Protein AF-A0A2G9T7D2-F1 (afdb_monomer)

Sequence (73 aa):
MILELIPKEAKDFLGGLTDSDKAVLKDIAKDYAKYKNEEEALAALKEKSPELGAKAEKLHEMVKGKIEALNDE

Secondary structure (DSSP, 8-state):
--GGGS-HHHHHHHHS--HHHHHHHHHHHHGGGT-SSHHHHHHHHHHH-HHHHHHHHHHHHHHHHHHHHHH--

Foldseek 3Di:
DPCVLQDVLNVVLVVPDDPQLVVQVVVLVVCVVVPPDPVVSLVSSCVSPVVSSVSSVVVVVVSVVVVVVVVPD

pLDDT: mean 73.09, std 9.72, range [42.12, 85.06]

Radius of gyration: 12.97 Å; Cα contacts (8 Å, |Δi|>4): 31; chains: 1; bounding box: 28×23×38 Å

Structure (mmCIF, N/CA/C/O backbone):
data_AF-A0A2G9T7D2-F1
#
_entry.id   AF-A0A2G9T7D2-F1
#
loop_
_atom_site.group_PDB
_atom_site.id
_atom_site.type_symbol
_atom_site.label_atom_id
_atom_site.label_alt_id
_atom_site.label_comp_id
_atom_site.label_asym_id
_atom_site.label_entity_id
_atom_site.label_seq_id
_atom_site.pdbx_PDB_ins_co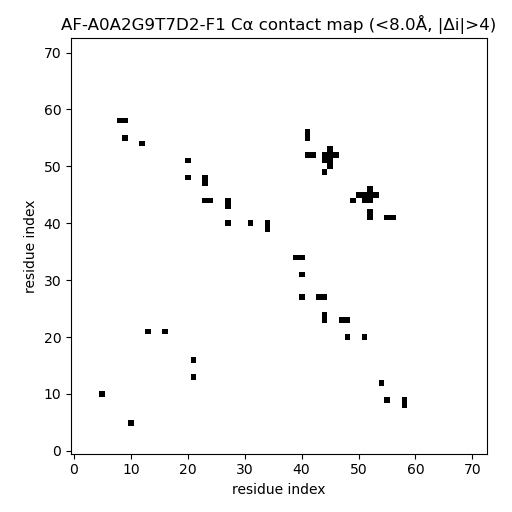de
_atom_site.Cartn_x
_atom_site.Cartn_y
_atom_site.Cartn_z
_atom_site.occupancy
_atom_site.B_iso_or_equiv
_atom_site.auth_seq_id
_atom_site.auth_comp_id
_atom_site.auth_asym_id
_atom_site.auth_atom_id
_atom_site.pdbx_PDB_model_num
ATOM 1 N N . MET A 1 1 ? 18.022 -14.933 -0.319 1.00 42.12 1 MET A N 1
ATOM 2 C CA . MET A 1 1 ? 18.315 -13.765 -1.177 1.00 42.12 1 MET A CA 1
ATOM 3 C C . MET A 1 1 ? 17.023 -13.238 -1.818 1.00 42.12 1 MET A C 1
ATOM 5 O O . MET A 1 1 ? 16.882 -13.292 -3.023 1.00 42.12 1 MET A O 1
ATOM 9 N N . ILE A 1 2 ? 16.043 -12.773 -1.027 1.00 48.78 2 ILE A N 1
ATOM 10 C CA . ILE A 1 2 ? 14.762 -12.215 -1.545 1.00 48.78 2 ILE A CA 1
ATOM 11 C C . ILE A 1 2 ? 14.628 -10.716 -1.203 1.00 48.78 2 ILE A C 1
ATOM 13 O O . ILE A 1 2 ? 13.794 -10.005 -1.744 1.00 48.78 2 ILE A O 1
ATOM 17 N N . LEU A 1 3 ? 15.493 -10.214 -0.312 1.00 46.88 3 LEU A N 1
ATOM 18 C CA . LEU A 1 3 ? 15.499 -8.824 0.153 1.00 46.88 3 LEU A CA 1
ATOM 19 C C . LEU A 1 3 ? 16.194 -7.859 -0.823 1.00 46.88 3 LEU A C 1
ATOM 21 O O . LEU A 1 3 ? 16.013 -6.654 -0.689 1.00 46.88 3 LEU A O 1
ATOM 25 N N . GLU A 1 4 ? 16.974 -8.363 -1.785 1.00 52.16 4 GLU A N 1
ATOM 26 C CA . GLU A 1 4 ? 17.679 -7.539 -2.786 1.00 52.16 4 GLU A CA 1
ATOM 27 C C . GLU A 1 4 ? 16.748 -6.990 -3.873 1.00 52.16 4 GLU A C 1
ATOM 29 O O . GLU A 1 4 ? 17.065 -5.990 -4.509 1.00 52.16 4 GLU A O 1
ATOM 34 N N . LEU A 1 5 ? 15.571 -7.598 -4.038 1.00 57.88 5 LEU A N 1
ATOM 35 C CA . LEU A 1 5 ? 14.532 -7.147 -4.965 1.00 57.88 5 LEU A CA 1
ATOM 36 C C . LEU A 1 5 ? 13.557 -6.152 -4.334 1.00 57.88 5 LEU A C 1
ATOM 38 O O . LEU A 1 5 ? 12.703 -5.624 -5.038 1.00 57.88 5 LEU A O 1
ATOM 42 N N . ILE A 1 6 ? 13.669 -5.879 -3.029 1.00 58.84 6 ILE A N 1
ATOM 43 C CA . ILE A 1 6 ? 12.839 -4.863 -2.383 1.00 58.84 6 ILE A CA 1
ATOM 44 C C . ILE A 1 6 ? 13.487 -3.496 -2.641 1.00 58.84 6 ILE A C 1
ATOM 46 O O . ILE A 1 6 ? 14.542 -3.209 -2.063 1.00 58.84 6 ILE A O 1
ATOM 50 N N . PRO A 1 7 ? 12.893 -2.631 -3.486 1.00 66.56 7 PRO A N 1
ATOM 51 C CA . PRO A 1 7 ? 13.435 -1.303 -3.747 1.00 66.56 7 PRO A CA 1
ATOM 52 C C . PRO A 1 7 ? 13.559 -0.500 -2.447 1.00 66.56 7 PRO A C 1
ATOM 54 O O . PRO A 1 7 ? 12.700 -0.575 -1.564 1.00 66.56 7 PRO A O 1
ATOM 57 N N . LYS A 1 8 ? 14.630 0.299 -2.327 1.00 71.50 8 LYS A N 1
ATOM 58 C CA . LYS A 1 8 ? 14.880 1.159 -1.152 1.00 71.50 8 LYS A CA 1
ATOM 59 C C . LYS A 1 8 ? 13.664 2.007 -0.786 1.00 71.50 8 LYS A C 1
ATOM 61 O O . LYS A 1 8 ? 13.396 2.175 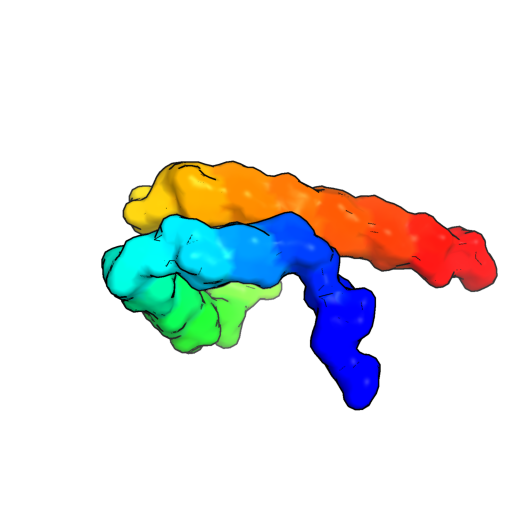0.396 1.00 71.50 8 LYS A O 1
ATOM 66 N N . GLU A 1 9 ? 12.911 2.465 -1.782 1.00 68.25 9 GLU A N 1
ATOM 67 C CA . GLU A 1 9 ? 11.667 3.217 -1.604 1.00 68.25 9 GLU A CA 1
ATOM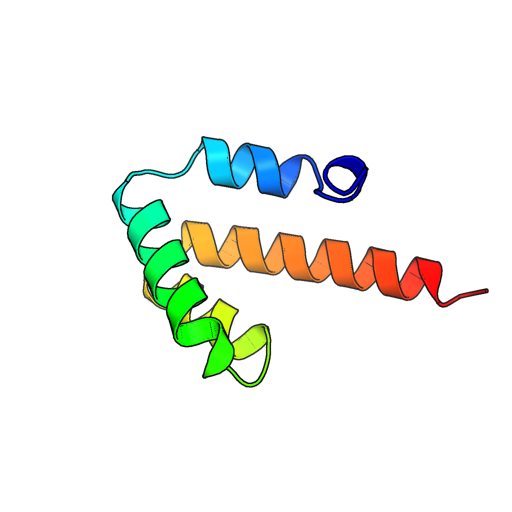 68 C C . GLU A 1 9 ? 10.606 2.458 -0.799 1.00 68.25 9 GLU A C 1
ATOM 70 O O . GLU A 1 9 ? 9.988 3.055 0.076 1.00 68.25 9 GLU A O 1
ATOM 75 N N . ALA A 1 10 ? 10.445 1.145 -0.992 1.00 70.25 10 ALA A N 1
ATOM 76 C CA . ALA A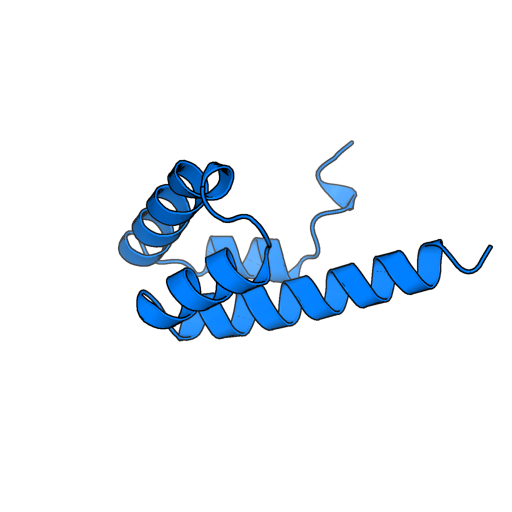 1 10 ? 9.526 0.332 -0.189 1.00 70.25 10 ALA A CA 1
ATOM 77 C C . ALA A 1 10 ? 10.004 0.186 1.261 1.00 70.25 10 ALA A C 1
ATOM 79 O O . ALA A 1 10 ? 9.212 0.135 2.200 1.00 70.25 10 ALA A O 1
ATOM 80 N N . LYS A 1 11 ? 11.322 0.100 1.450 1.00 71.06 11 LYS A N 1
ATOM 81 C CA . LYS A 1 11 ? 11.930 -0.085 2.769 1.00 71.06 11 LYS A CA 1
ATOM 82 C C . LYS A 1 11 ? 11.874 1.199 3.596 1.00 71.06 11 LYS A C 1
ATOM 84 O O . LYS A 1 11 ? 11.541 1.148 4.775 1.00 71.06 11 LYS A O 1
ATOM 89 N N . ASP A 1 12 ? 12.157 2.332 2.962 1.00 76.62 12 ASP A N 1
ATOM 90 C CA . ASP A 1 12 ? 12.007 3.667 3.540 1.00 76.62 12 ASP A CA 1
ATOM 91 C C . ASP A 1 12 ? 10.537 3.974 3.835 1.00 76.62 12 ASP A C 1
ATOM 93 O O . ASP A 1 12 ? 10.197 4.455 4.912 1.00 76.62 12 ASP A O 1
ATOM 97 N N . PHE A 1 13 ? 9.649 3.570 2.923 1.00 73.50 13 PHE A N 1
ATOM 98 C CA . PHE A 1 13 ? 8.215 3.640 3.128 1.00 73.50 13 PHE A CA 1
ATOM 99 C C . PHE A 1 13 ? 7.786 2.926 4.401 1.00 73.50 13 PHE A C 1
ATOM 101 O O . PHE A 1 13 ? 7.273 3.601 5.280 1.00 73.50 13 PHE A O 1
ATOM 108 N N . LEU A 1 14 ? 8.077 1.625 4.536 1.00 69.31 14 LEU A N 1
ATOM 109 C CA . LEU A 1 14 ? 7.776 0.832 5.737 1.00 69.31 14 LEU A CA 1
ATOM 110 C C . LEU A 1 14 ? 8.430 1.398 7.011 1.00 69.31 14 LEU A C 1
ATOM 112 O O . LEU A 1 14 ? 7.873 1.251 8.101 1.00 69.31 14 LEU A O 1
ATOM 116 N N . GLY A 1 15 ? 9.600 2.031 6.878 1.00 73.25 15 GLY A N 1
ATOM 117 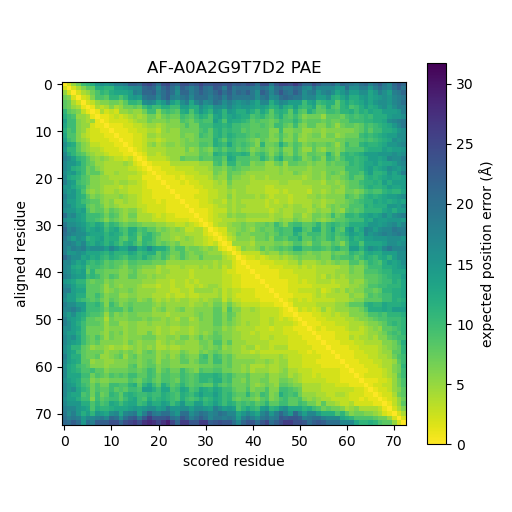C CA . GLY A 1 15 ? 10.315 2.689 7.971 1.00 73.25 15 GLY A CA 1
ATOM 118 C C . GLY A 1 15 ? 9.661 3.989 8.447 1.00 73.25 15 GLY A C 1
ATOM 119 O O . GLY A 1 15 ? 9.713 4.281 9.638 1.00 73.25 15 GLY A O 1
ATOM 120 N N . GLY A 1 16 ? 9.013 4.731 7.546 1.00 74.12 16 GLY A N 1
ATOM 121 C CA . GLY A 1 16 ? 8.299 5.975 7.845 1.00 74.12 16 GLY A CA 1
ATOM 122 C C . GLY A 1 16 ? 6.853 5.792 8.313 1.00 74.12 16 GLY A C 1
ATOM 123 O O . GLY A 1 16 ? 6.192 6.781 8.616 1.00 74.12 16 GLY A O 1
ATOM 124 N N . LEU A 1 17 ? 6.345 4.557 8.366 1.00 75.88 17 LEU A N 1
ATOM 125 C CA . LEU A 1 17 ? 4.950 4.292 8.719 1.00 75.88 17 LEU A CA 1
ATOM 126 C C . LEU A 1 17 ? 4.692 4.386 10.211 1.00 75.88 17 LEU A C 1
ATOM 128 O O . LEU A 1 17 ? 5.375 3.742 11.021 1.00 75.88 17 LEU A O 1
ATOM 132 N N . THR A 1 18 ? 3.614 5.086 10.547 1.00 80.50 18 THR A N 1
ATOM 133 C CA . THR A 1 18 ? 3.060 5.086 11.896 1.00 80.50 18 THR A CA 1
ATOM 134 C C . THR A 1 18 ? 2.375 3.753 12.205 1.00 80.50 18 THR A C 1
ATOM 136 O O . THR A 1 18 ? 2.111 2.931 11.321 1.00 80.50 18 THR A O 1
ATOM 139 N N . ASP A 1 19 ? 2.073 3.501 13.476 1.00 82.56 19 ASP A N 1
ATOM 140 C CA . ASP A 1 19 ? 1.364 2.287 13.888 1.00 82.56 19 ASP A CA 1
ATOM 141 C C . ASP A 1 19 ? -0.016 2.146 13.221 1.00 82.56 19 ASP A C 1
ATOM 143 O O . ASP A 1 19 ? -0.420 1.028 12.893 1.00 82.56 19 ASP A O 1
ATOM 147 N N . SER A 1 20 ? -0.695 3.264 12.929 1.00 80.12 20 SER A N 1
ATOM 148 C CA . SER A 1 20 ? -1.947 3.274 12.156 1.00 80.12 20 SER A CA 1
ATOM 149 C C . SER A 1 20 ? -1.736 2.811 10.718 1.00 80.12 20 SER A C 1
ATOM 151 O O . SER A 1 20 ? -2.461 1.938 10.243 1.00 80.12 20 SER A O 1
ATOM 153 N N . ASP A 1 21 ? -0.712 3.321 10.036 1.00 81.12 21 ASP A N 1
ATOM 154 C CA . ASP A 1 21 ? -0.391 2.918 8.663 1.00 81.12 21 ASP A CA 1
ATOM 155 C C . ASP A 1 21 ? -0.030 1.428 8.581 1.00 81.12 21 ASP A C 1
ATOM 157 O O . ASP A 1 21 ? -0.468 0.704 7.684 1.00 81.12 21 ASP A O 1
ATOM 161 N N . LYS A 1 22 ? 0.720 0.924 9.569 1.00 81.75 22 LYS A N 1
ATOM 162 C CA . LYS A 1 22 ? 1.036 -0.508 9.678 1.00 81.75 22 LYS A CA 1
ATOM 163 C C . LYS A 1 22 ? -0.214 -1.353 9.910 1.00 81.75 22 LYS A C 1
ATOM 165 O O . LYS A 1 22 ? -0.288 -2.464 9.383 1.00 81.75 22 LYS A O 1
ATOM 170 N N . ALA A 1 23 ? -1.179 -0.858 10.687 1.00 85.06 23 ALA A N 1
ATOM 171 C CA . ALA A 1 23 ? -2.456 -1.533 10.891 1.00 85.06 23 ALA A CA 1
ATOM 172 C C . ALA A 1 23 ? -3.265 -1.592 9.589 1.00 85.06 23 ALA A C 1
ATOM 174 O O . ALA A 1 23 ? -3.731 -2.670 9.229 1.00 85.06 23 ALA A O 1
ATOM 175 N N . VAL A 1 24 ? -3.341 -0.483 8.846 1.00 82.19 24 VAL A N 1
ATOM 176 C CA . VAL A 1 24 ? -3.989 -0.401 7.526 1.00 82.19 24 VAL A CA 1
ATOM 177 C C . VAL A 1 24 ? -3.351 -1.372 6.530 1.00 82.19 24 VAL A C 1
ATOM 179 O O . VAL A 1 24 ? -4.062 -2.157 5.907 1.00 82.19 24 VAL A O 1
ATOM 182 N N . LEU A 1 25 ? -2.018 -1.397 6.428 1.00 77.94 25 LEU A N 1
ATOM 183 C CA . LEU A 1 25 ? -1.306 -2.355 5.576 1.00 77.94 25 LEU A CA 1
ATOM 184 C C . LEU A 1 25 ? -1.565 -3.803 5.983 1.00 77.94 25 LEU A C 1
ATOM 186 O O . LEU A 1 25 ? -1.719 -4.649 5.114 1.00 77.94 25 LEU A O 1
ATOM 190 N N . LYS A 1 26 ? -1.615 -4.111 7.285 1.00 81.06 26 LYS A N 1
ATOM 191 C CA . LYS A 1 26 ? -1.936 -5.464 7.768 1.00 81.06 26 LYS A CA 1
ATOM 192 C C . LYS A 1 26 ? -3.368 -5.872 7.446 1.00 81.06 26 LYS A C 1
ATOM 194 O O . LYS A 1 26 ? -3.599 -7.039 7.147 1.00 81.06 26 LYS A O 1
ATOM 199 N N . ASP A 1 27 ? -4.303 -4.939 7.560 1.00 83.25 27 ASP A N 1
ATOM 200 C CA . ASP A 1 27 ? -5.719 -5.138 7.256 1.00 83.25 27 ASP A CA 1
ATOM 201 C C . ASP A 1 27 ? -5.890 -5.433 5.761 1.00 83.25 27 ASP A C 1
ATOM 203 O O . ASP A 1 27 ? -6.406 -6.477 5.377 1.00 83.25 27 ASP A O 1
ATOM 207 N N . ILE A 1 28 ? -5.289 -4.594 4.915 1.00 79.00 28 ILE A N 1
ATOM 208 C CA . ILE A 1 28 ? -5.303 -4.765 3.462 1.00 79.00 28 ILE A CA 1
ATOM 209 C C . ILE A 1 28 ? -4.516 -6.005 3.041 1.00 79.00 28 ILE A C 1
ATOM 211 O O . ILE A 1 28 ? -4.968 -6.704 2.152 1.00 79.00 28 ILE A O 1
ATOM 215 N N . ALA A 1 29 ? -3.397 -6.342 3.690 1.00 73.94 29 ALA A N 1
ATOM 216 C CA . ALA A 1 29 ? -2.641 -7.569 3.422 1.00 73.94 29 ALA A CA 1
ATOM 217 C C . ALA A 1 29 ? -3.427 -8.840 3.789 1.00 73.94 29 ALA A C 1
ATOM 219 O O . ALA A 1 29 ? -3.312 -9.855 3.106 1.00 73.94 29 ALA A O 1
ATOM 220 N N . LYS A 1 30 ? -4.236 -8.801 4.857 1.00 80.25 30 LYS A N 1
ATOM 221 C CA . LYS A 1 30 ? -5.148 -9.901 5.215 1.00 80.25 30 LYS A CA 1
ATOM 222 C C . LYS A 1 30 ? -6.264 -10.060 4.191 1.00 80.25 30 LYS A C 1
ATOM 224 O O . LYS A 1 30 ? -6.591 -11.186 3.823 1.00 80.25 30 LYS A O 1
ATOM 229 N N . ASP A 1 31 ? -6.812 -8.946 3.722 1.00 77.88 31 ASP A N 1
ATOM 230 C CA . ASP A 1 31 ? -7.818 -8.918 2.663 1.00 77.88 31 ASP A CA 1
ATOM 231 C C . ASP A 1 31 ? -7.207 -8.953 1.252 1.00 77.88 31 ASP A C 1
ATOM 233 O O . ASP A 1 31 ? -7.939 -9.004 0.272 1.00 77.88 31 ASP A O 1
ATOM 237 N N . TYR A 1 32 ? -5.880 -9.041 1.120 1.00 66.81 32 TYR A N 1
ATOM 238 C CA . TYR A 1 32 ? -5.187 -9.086 -0.172 1.00 66.81 32 TYR A CA 1
ATOM 239 C C . TYR A 1 32 ? -5.554 -10.313 -0.987 1.00 66.81 32 TYR A C 1
ATOM 241 O O . TYR A 1 32 ? -5.616 -10.251 -2.204 1.00 66.81 32 TYR A O 1
ATOM 249 N N . ALA A 1 33 ? -5.899 -11.410 -0.314 1.00 67.31 33 ALA A N 1
ATOM 250 C CA . ALA A 1 33 ? -6.467 -12.584 -0.964 1.00 67.31 33 ALA A CA 1
ATOM 251 C C . ALA A 1 33 ? -7.890 -12.354 -1.519 1.00 67.31 33 ALA A C 1
ATOM 253 O O . ALA A 1 33 ? -8.343 -13.130 -2.358 1.00 67.31 33 ALA A O 1
ATOM 254 N N . LYS A 1 34 ? -8.614 -11.328 -1.044 1.00 73.12 34 LYS A N 1
ATOM 255 C CA . LYS A 1 34 ? -9.912 -10.901 -1.594 1.00 73.12 34 LYS A CA 1
ATOM 256 C C . LYS A 1 34 ? -9.755 -9.885 -2.718 1.00 73.12 34 LYS A C 1
ATOM 258 O O . LYS A 1 34 ? -10.595 -9.869 -3.616 1.00 73.12 34 LYS A O 1
ATOM 263 N N . TYR A 1 35 ? -8.710 -9.060 -2.680 1.00 71.81 35 TYR A N 1
ATOM 264 C CA . TYR A 1 35 ? -8.412 -8.143 -3.773 1.00 71.81 35 TYR A CA 1
ATOM 265 C C . TYR A 1 35 ? -7.952 -8.951 -4.986 1.00 71.81 35 TYR A C 1
ATOM 267 O O . TYR A 1 35 ? -6.929 -9.630 -4.966 1.00 71.81 35 TYR A O 1
ATOM 275 N N . LYS A 1 36 ? -8.748 -8.904 -6.058 1.00 64.88 36 LYS A N 1
ATOM 276 C CA . LYS A 1 36 ? -8.455 -9.638 -7.298 1.00 64.88 36 LYS A CA 1
ATOM 277 C C . LYS A 1 36 ? -7.198 -9.135 -7.996 1.00 64.88 36 LYS A C 1
ATOM 279 O O . LYS A 1 36 ? -6.575 -9.905 -8.713 1.00 64.88 36 LYS A O 1
ATOM 284 N N . ASN A 1 37 ? -6.880 -7.856 -7.816 1.00 69.94 37 ASN A N 1
ATOM 285 C CA . ASN A 1 37 ? -5.775 -7.178 -8.472 1.00 69.94 37 ASN A CA 1
ATOM 286 C C . ASN A 1 37 ? -5.150 -6.150 -7.528 1.00 69.94 37 ASN A C 1
ATOM 288 O O . ASN A 1 37 ? -5.815 -5.620 -6.633 1.00 69.94 37 ASN A O 1
ATOM 292 N N . GLU A 1 38 ? -3.888 -5.829 -7.797 1.00 69.44 38 GLU A N 1
ATOM 293 C CA . GLU A 1 38 ? -3.121 -4.816 -7.071 1.00 69.44 38 GLU A CA 1
ATOM 294 C C . GLU A 1 38 ? -3.821 -3.454 -7.038 1.00 69.44 38 GLU A C 1
ATOM 296 O O . GLU A 1 38 ? -3.770 -2.800 -6.005 1.00 69.44 38 GLU A O 1
ATOM 301 N N . GLU A 1 39 ? -4.548 -3.069 -8.093 1.00 77.94 39 GLU A N 1
ATOM 302 C CA . GLU A 1 39 ? -5.306 -1.808 -8.157 1.00 77.94 39 GLU A CA 1
ATOM 303 C C . GLU A 1 39 ? -6.397 -1.684 -7.081 1.00 77.94 39 GLU A C 1
ATOM 305 O O . GLU A 1 39 ? -6.546 -0.615 -6.492 1.00 77.94 39 GLU A O 1
ATOM 310 N N . GLU A 1 40 ? -7.133 -2.759 -6.770 1.00 80.81 40 GLU A N 1
ATOM 311 C CA . GLU A 1 40 ? -8.155 -2.722 -5.709 1.00 80.81 40 GLU A CA 1
ATOM 312 C C . GLU A 1 40 ? -7.518 -2.606 -4.325 1.00 80.81 40 GLU A C 1
ATOM 314 O O . GLU A 1 40 ? -7.969 -1.819 -3.489 1.00 80.81 40 GLU A O 1
ATOM 319 N N . ALA A 1 41 ? -6.424 -3.340 -4.098 1.00 79.06 41 ALA A N 1
ATOM 320 C CA . ALA A 1 41 ? -5.653 -3.213 -2.868 1.00 79.06 41 ALA A CA 1
ATOM 321 C C . ALA A 1 41 ? -5.088 -1.790 -2.720 1.00 79.06 41 ALA A C 1
ATOM 323 O O . ALA A 1 41 ? -5.091 -1.233 -1.623 1.00 79.06 41 ALA A O 1
ATOM 324 N N . LEU A 1 42 ? -4.651 -1.182 -3.827 1.00 78.38 42 LEU A N 1
ATOM 325 C CA . LEU A 1 42 ? -4.139 0.185 -3.890 1.00 78.38 42 LEU A CA 1
ATOM 326 C C . LEU A 1 42 ? -5.213 1.238 -3.621 1.00 78.38 42 LEU A C 1
ATOM 328 O O . LEU A 1 42 ? -4.955 2.190 -2.883 1.00 78.38 42 LEU A O 1
ATOM 332 N N . ALA A 1 43 ? -6.412 1.064 -4.174 1.00 82.94 43 ALA A N 1
ATOM 333 C CA . ALA A 1 43 ? -7.546 1.947 -3.928 1.00 82.94 43 ALA A CA 1
ATOM 334 C C . ALA A 1 43 ? -7.964 1.911 -2.451 1.00 82.94 43 ALA A C 1
ATOM 336 O O . ALA A 1 43 ? -8.078 2.964 -1.823 1.00 82.94 43 ALA A O 1
ATOM 337 N N . ALA A 1 44 ? -8.079 0.714 -1.862 1.00 83.38 44 ALA A N 1
ATOM 338 C CA . ALA A 1 44 ? -8.360 0.555 -0.434 1.00 83.38 44 ALA A CA 1
ATOM 339 C C . ALA A 1 44 ? -7.253 1.172 0.444 1.00 83.38 44 ALA A C 1
ATOM 341 O O . ALA A 1 44 ? -7.535 1.795 1.471 1.00 83.38 44 ALA A O 1
ATOM 342 N N . LEU A 1 45 ? -5.987 1.041 0.025 1.00 83.31 45 LEU A N 1
ATOM 343 C CA . LEU A 1 45 ? -4.843 1.641 0.713 1.00 83.31 45 LEU A CA 1
ATOM 344 C C . LEU A 1 45 ? -4.893 3.171 0.647 1.00 83.31 45 LEU A C 1
ATOM 346 O O . LEU A 1 45 ? -4.697 3.807 1.678 1.00 83.31 45 LEU A O 1
ATOM 350 N N . LYS A 1 46 ? -5.209 3.753 -0.521 1.00 83.00 46 LYS A N 1
ATOM 351 C CA . LYS A 1 46 ? -5.418 5.202 -0.717 1.00 83.00 46 LYS A CA 1
ATOM 352 C C . LYS A 1 46 ? -6.568 5.742 0.125 1.00 83.00 46 LYS A C 1
ATOM 354 O O . LYS A 1 46 ? -6.440 6.831 0.675 1.00 83.00 46 LYS A O 1
ATOM 359 N N . GLU A 1 47 ? -7.667 4.999 0.223 1.00 82.38 47 GLU A N 1
ATOM 360 C CA . GLU A 1 47 ? -8.852 5.421 0.973 1.00 82.38 47 GLU A CA 1
ATOM 361 C C . GLU A 1 47 ? -8.587 5.455 2.484 1.00 82.38 47 GLU A C 1
ATOM 363 O O . GLU A 1 47 ? -9.008 6.388 3.167 1.00 82.38 47 GLU A O 1
ATOM 368 N N . LYS A 1 48 ? -7.832 4.479 3.008 1.00 81.75 48 LYS A N 1
ATOM 369 C CA . LYS A 1 48 ? -7.457 4.449 4.430 1.00 81.75 48 LYS A CA 1
ATOM 370 C C . LYS A 1 48 ? -6.287 5.372 4.774 1.00 81.75 48 LYS A C 1
ATOM 372 O O . LYS A 1 48 ? -6.326 6.020 5.815 1.00 81.75 48 LYS A O 1
ATOM 377 N N . SER A 1 49 ? -5.270 5.431 3.916 1.00 79.94 49 SER A N 1
ATOM 378 C CA . SER A 1 49 ? -4.104 6.305 4.062 1.00 79.94 49 SER A CA 1
ATOM 379 C C . SER A 1 49 ? -3.672 6.840 2.691 1.00 79.94 49 SER A C 1
ATOM 381 O O . SER A 1 49 ? -2.970 6.148 1.948 1.00 79.94 49 SER A O 1
ATOM 383 N N . PRO A 1 50 ? -4.002 8.094 2.345 1.00 76.56 50 PRO A N 1
ATOM 384 C CA . PRO A 1 50 ? -3.636 8.672 1.051 1.00 76.56 50 PRO A CA 1
ATOM 385 C C . PRO A 1 50 ? -2.115 8.756 0.841 1.00 76.56 50 PRO A C 1
ATOM 387 O O . PRO A 1 50 ? -1.641 8.553 -0.278 1.00 76.56 50 PRO A O 1
ATOM 390 N N . GLU A 1 51 ? -1.333 8.967 1.907 1.00 76.88 51 GLU A N 1
ATOM 391 C CA . GLU A 1 51 ? 0.138 8.923 1.855 1.00 76.88 51 GLU A CA 1
ATOM 392 C C . GLU A 1 51 ? 0.671 7.514 1.555 1.00 76.88 51 GLU A C 1
ATOM 394 O O . GLU A 1 51 ? 1.585 7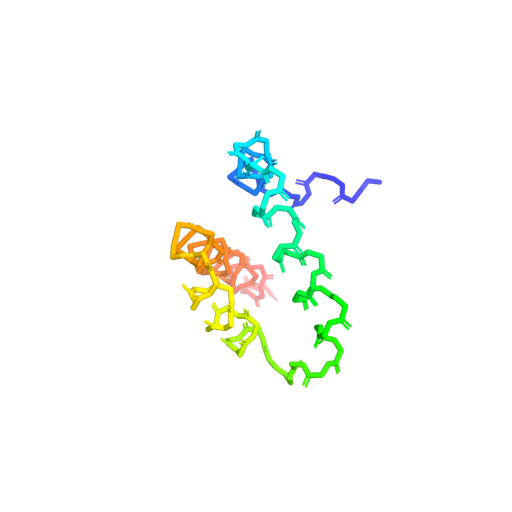.356 0.738 1.00 76.88 51 GLU A O 1
ATOM 399 N N . LEU A 1 52 ? 0.074 6.485 2.176 1.00 76.06 52 LEU A N 1
ATOM 400 C CA . LEU A 1 52 ? 0.392 5.088 1.881 1.00 76.06 52 LEU A CA 1
ATOM 401 C C . LEU A 1 52 ? 0.068 4.762 0.421 1.00 76.06 52 LEU A C 1
ATOM 403 O O . LEU A 1 52 ? 0.895 4.220 -0.310 1.00 76.06 52 LEU A O 1
ATOM 407 N N . GLY A 1 53 ? -1.137 5.132 0.003 1.00 79.12 53 GLY A N 1
ATOM 408 C CA . GLY A 1 53 ? -1.665 4.962 -1.339 1.00 79.12 53 GLY A CA 1
ATOM 409 C C . GLY A 1 53 ? -0.777 5.525 -2.441 1.00 79.12 53 GLY A C 1
ATOM 410 O O . GLY A 1 53 ? -0.446 4.820 -3.390 1.00 79.12 53 GLY A O 1
ATOM 411 N N . ALA A 1 54 ? -0.352 6.781 -2.305 1.00 80.56 54 ALA A N 1
ATOM 412 C CA . ALA A 1 54 ? 0.510 7.434 -3.289 1.00 80.56 54 ALA A CA 1
ATOM 413 C C . ALA A 1 54 ? 1.883 6.751 -3.412 1.00 80.56 54 ALA A C 1
ATOM 415 O O . ALA A 1 54 ? 2.394 6.557 -4.515 1.00 80.56 54 ALA A O 1
ATOM 416 N N . LYS A 1 55 ? 2.485 6.345 -2.287 1.00 75.50 55 LYS A N 1
ATOM 417 C CA . LYS A 1 55 ? 3.774 5.640 -2.306 1.00 75.50 55 LYS A CA 1
ATOM 418 C C . LYS A 1 55 ? 3.653 4.210 -2.834 1.00 75.50 55 LYS A C 1
ATOM 420 O O . LYS A 1 55 ? 4.533 3.787 -3.577 1.00 75.50 55 LYS A O 1
ATOM 425 N N . ALA A 1 56 ? 2.588 3.484 -2.495 1.00 77.38 56 ALA A N 1
ATOM 426 C CA . ALA A 1 56 ? 2.332 2.149 -3.032 1.00 77.38 56 ALA A CA 1
ATOM 427 C C . ALA A 1 56 ? 2.086 2.174 -4.548 1.00 77.38 56 ALA A C 1
ATOM 429 O O . ALA A 1 56 ? 2.580 1.295 -5.246 1.00 77.38 56 ALA A O 1
ATOM 430 N N . GLU A 1 57 ? 1.405 3.203 -5.062 1.00 80.50 57 GLU A N 1
ATOM 431 C CA . GLU A 1 57 ? 1.159 3.381 -6.499 1.00 80.50 57 GLU A CA 1
ATOM 432 C C . GLU A 1 57 ? 2.477 3.598 -7.228 1.00 80.50 57 GLU A C 1
ATOM 434 O O . GLU A 1 57 ? 2.804 2.873 -8.164 1.00 80.50 57 GLU A O 1
ATOM 439 N N . LYS A 1 58 ? 3.292 4.524 -6.712 1.00 78.38 58 LYS A N 1
ATOM 440 C CA . LYS A 1 58 ? 4.623 4.799 -7.248 1.00 78.38 58 LYS A CA 1
ATOM 441 C C . LYS A 1 58 ? 5.512 3.550 -7.226 1.00 78.38 58 LYS A C 1
ATOM 443 O O . LYS A 1 58 ? 6.283 3.330 -8.155 1.00 78.38 58 LYS A O 1
ATOM 448 N N . LEU A 1 59 ? 5.409 2.731 -6.176 1.00 75.50 59 LEU A N 1
ATOM 449 C CA . LEU A 1 59 ? 6.151 1.478 -6.062 1.00 75.50 59 LEU A CA 1
ATOM 450 C C . LEU A 1 59 ? 5.690 0.444 -7.092 1.00 75.50 59 LEU A C 1
ATOM 452 O O . LEU A 1 59 ? 6.533 -0.173 -7.738 1.00 75.50 59 LEU A O 1
ATOM 456 N N . HIS A 1 60 ? 4.376 0.273 -7.248 1.00 76.56 60 HIS A N 1
ATOM 457 C CA . HIS A 1 60 ? 3.784 -0.627 -8.232 1.00 76.56 60 HIS A CA 1
ATOM 458 C C . HIS A 1 60 ? 4.198 -0.224 -9.651 1.00 76.56 60 HIS A C 1
ATOM 460 O O . HIS A 1 60 ? 4.656 -1.070 -10.410 1.00 76.56 60 HIS A O 1
ATOM 466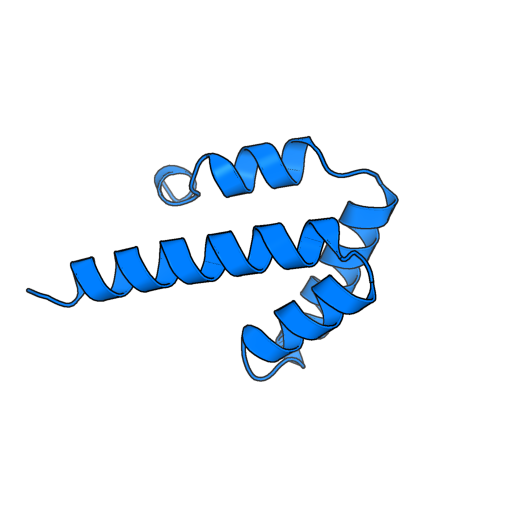 N N . GLU A 1 61 ? 4.156 1.068 -9.978 1.00 79.75 61 GLU A N 1
ATOM 467 C CA . GLU A 1 61 ? 4.583 1.587 -11.281 1.00 79.75 61 GLU A CA 1
ATOM 468 C C . GLU A 1 6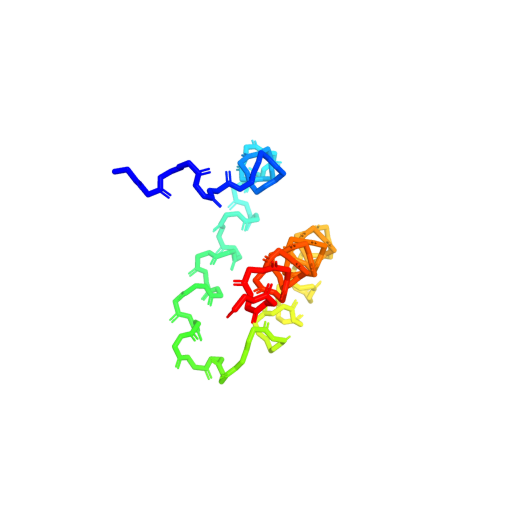1 ? 6.084 1.346 -11.533 1.00 79.75 61 GLU A C 1
ATOM 470 O O . GLU A 1 61 ? 6.476 0.882 -12.603 1.00 79.75 61 GLU A O 1
ATOM 475 N N . MET A 1 62 ? 6.934 1.558 -10.518 1.00 74.56 62 MET A N 1
ATOM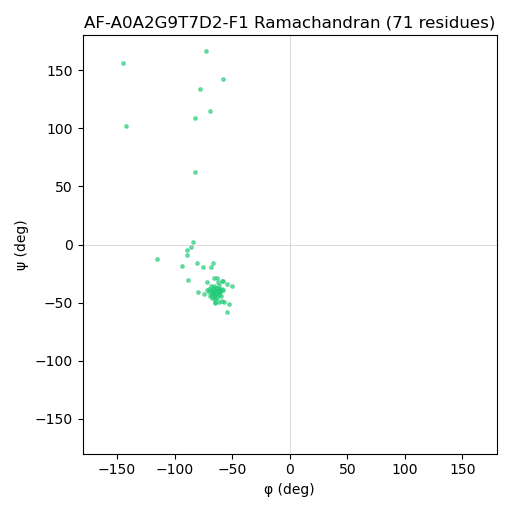 476 C CA . MET A 1 62 ? 8.372 1.270 -10.605 1.00 74.56 62 MET A CA 1
ATOM 477 C C . MET A 1 62 ? 8.668 -0.222 -10.796 1.00 74.56 62 MET A C 1
ATOM 479 O O . MET A 1 62 ? 9.563 -0.587 -11.561 1.00 74.56 62 MET A O 1
ATOM 483 N N . VAL A 1 63 ? 7.963 -1.084 -10.060 1.00 73.06 63 VAL A N 1
ATOM 484 C CA . VAL A 1 63 ? 8.126 -2.541 -10.127 1.00 73.06 63 VAL A CA 1
ATOM 485 C C . VAL A 1 63 ? 7.618 -3.055 -11.466 1.00 73.06 63 VAL A C 1
ATOM 487 O O . VAL A 1 63 ? 8.335 -3.807 -12.117 1.00 73.06 63 VAL A O 1
ATOM 490 N N . LYS A 1 64 ? 6.455 -2.588 -11.924 1.00 73.44 64 LYS A N 1
ATOM 491 C CA . LYS A 1 64 ? 5.909 -2.897 -13.245 1.00 73.44 64 LYS A CA 1
ATOM 492 C C . LYS A 1 64 ? 6.882 -2.494 -14.351 1.00 73.44 64 LYS A C 1
ATOM 494 O O . LYS A 1 64 ? 7.260 -3.350 -15.139 1.00 73.44 64 LYS A O 1
ATOM 499 N N . GLY A 1 65 ? 7.404 -1.266 -14.326 1.00 72.50 65 GLY A N 1
ATOM 500 C CA . GLY A 1 65 ? 8.399 -0.814 -15.303 1.00 72.50 65 GLY A CA 1
ATOM 501 C C . GLY A 1 65 ? 9.697 -1.633 -15.279 1.00 72.50 65 GLY A C 1
ATOM 502 O O . GLY A 1 65 ? 10.282 -1.897 -16.326 1.00 72.50 65 GLY A O 1
ATOM 503 N N . LYS A 1 66 ? 10.140 -2.098 -14.102 1.00 72.12 66 LYS A N 1
ATOM 504 C CA . LYS A 1 66 ? 11.284 -3.020 -13.990 1.00 72.12 66 LYS A CA 1
ATOM 505 C C . LYS A 1 66 ? 10.974 -4.421 -14.518 1.00 72.12 66 LYS A C 1
ATOM 507 O O . LYS A 1 66 ? 11.856 -5.021 -15.115 1.00 72.12 66 LYS A O 1
ATOM 512 N N . ILE A 1 67 ? 9.768 -4.938 -14.284 1.00 72.06 67 ILE A N 1
ATOM 513 C CA . ILE A 1 67 ? 9.319 -6.243 -14.791 1.00 72.06 67 ILE A CA 1
ATOM 514 C C . ILE A 1 67 ? 9.187 -6.198 -16.316 1.00 72.06 67 ILE A C 1
ATOM 516 O O . ILE A 1 67 ? 9.645 -7.114 -16.986 1.00 72.06 67 ILE A O 1
ATOM 520 N N . GLU A 1 68 ? 8.614 -5.130 -16.871 1.00 73.50 68 GLU A N 1
ATOM 521 C CA . GLU A 1 68 ? 8.521 -4.922 -18.320 1.00 73.50 68 GLU A CA 1
ATOM 522 C C . GLU A 1 68 ? 9.916 -4.826 -18.952 1.00 73.50 68 GLU A C 1
ATOM 524 O O . GLU A 1 68 ? 10.181 -5.510 -19.933 1.00 73.50 68 GLU A O 1
ATOM 529 N N . ALA A 1 69 ? 10.846 -4.095 -18.327 1.00 72.06 69 ALA A N 1
ATOM 530 C CA . ALA A 1 69 ? 12.242 -4.033 -18.767 1.00 72.06 69 ALA A CA 1
ATOM 531 C C . ALA A 1 69 ? 13.022 -5.357 -18.613 1.00 72.06 69 ALA A C 1
ATOM 533 O O . ALA A 1 69 ? 14.098 -5.487 -19.184 1.00 72.06 69 ALA A O 1
ATOM 534 N N . LEU A 1 70 ? 12.518 -6.312 -17.822 1.00 65.00 70 LEU A N 1
ATOM 535 C CA . LEU A 1 70 ? 13.093 -7.655 -17.653 1.00 65.00 70 LEU A CA 1
ATOM 536 C C . LEU A 1 70 ? 12.468 -8.699 -18.593 1.00 65.00 70 LEU A C 1
ATOM 538 O O . LEU A 1 70 ? 13.057 -9.758 -18.769 1.00 65.00 70 LEU A O 1
ATOM 542 N N . ASN A 1 71 ? 11.282 -8.431 -19.150 1.00 57.66 71 ASN A N 1
ATOM 543 C CA . ASN A 1 71 ? 10.616 -9.285 -20.144 1.00 57.66 71 ASN A CA 1
ATOM 544 C C . ASN A 1 71 ? 11.006 -8.931 -21.589 1.00 57.66 71 ASN A C 1
ATOM 546 O O . ASN A 1 71 ? 10.634 -9.658 -22.507 1.00 57.66 71 ASN A O 1
ATOM 550 N N . ASP A 1 72 ? 11.722 -7.826 -21.795 1.00 53.81 72 ASP A N 1
ATOM 551 C CA . ASP A 1 72 ? 12.366 -7.489 -23.066 1.00 53.81 72 ASP A CA 1
ATOM 552 C C . ASP A 1 72 ? 13.715 -8.242 -23.165 1.00 53.81 72 ASP A C 1
ATOM 554 O O . ASP A 1 72 ? 14.784 -7.638 -23.149 1.00 53.81 72 ASP A O 1
ATOM 558 N N . GLU A 1 73 ? 13.669 -9.581 -23.165 1.00 43.06 73 GLU A N 1
ATOM 559 C CA . GLU A 1 73 ? 14.773 -10.476 -23.569 1.00 43.06 73 GLU A CA 1
ATOM 560 C C . GLU A 1 73 ? 14.240 -11.800 -24.143 1.00 43.06 73 GLU A C 1
ATOM 562 O O . GLU A 1 73 ? 13.294 -12.381 -23.558 1.00 43.06 73 GLU A O 1
#

Organism: Teladorsagia circumcincta (NCBI:txid45464)

Solvent-accessible surface area (backbone atoms only — not comparable to full-atom values): 4288 Å² total; per-residue (Å²): 139,72,70,85,77,55,54,68,68,60,55,52,48,67,68,70,49,50,74,66,53,51,48,51,52,51,52,49,57,67,46,41,86,70,35,92,45,72,66,56,49,40,50,55,37,30,74,77,34,55,72,58,18,54,52,52,49,55,47,49,54,54,49,49,54,50,52,54,65,64,63,74,115

InterPro domains:
  IPR008632 Nematode fatty acid retinoid binding [PF05823] (4-73)

Mean predicted aligned error: 8.07 Å